Protein AF-A0A367R2J8-F1 (afdb_monomer)

Organism: NCBI:txid1356359

Secondary structure (DSSP, 8-state):
------SSSSSGGGS---HHHHHHHHHHHHHHTT--TTSHHHHHHHHHHHHHHHHHTT--

pLDDT: mean 75.96, std 17.65, range [43.69, 94.31]

Structure (mmCIF, N/CA/C/O backbone):
data_AF-A0A367R2J8-F1
#
_entry.id   AF-A0A367R2J8-F1
#
loop_
_atom_site.group_PDB
_atom_site.id
_atom_site.type_symbol
_atom_site.label_atom_id
_atom_site.label_alt_id
_atom_site.label_comp_id
_atom_site.label_asym_id
_atom_site.label_entity_id
_atom_site.label_seq_id
_atom_site.pdbx_PDB_ins_code
_atom_site.Cartn_x
_atom_site.Cartn_y
_atom_site.Cartn_z
_atom_site.occupancy
_atom_site.B_iso_or_equiv
_atom_site.auth_seq_id
_atom_site.auth_comp_id
_atom_site.auth_asym_id
_atom_site.auth_atom_id
_atom_site.pdbx_PDB_model_num
ATOM 1 N N . MET A 1 1 ? 20.818 37.050 -30.675 1.00 43.69 1 MET A N 1
ATOM 2 C CA . MET A 1 1 ? 19.912 35.943 -31.039 1.00 43.69 1 MET A CA 1
ATOM 3 C C . MET A 1 1 ? 19.435 35.310 -29.747 1.00 43.69 1 MET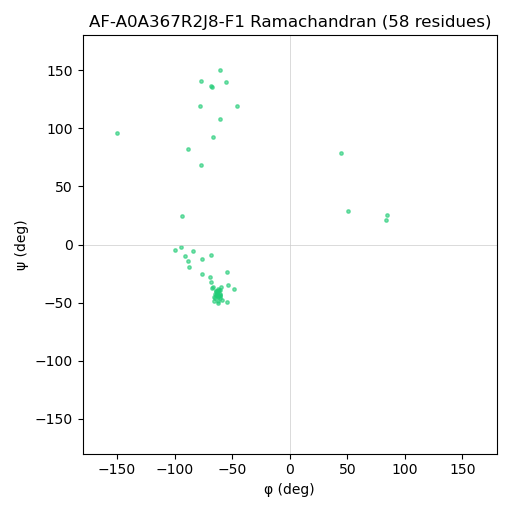 A C 1
ATOM 5 O O . MET A 1 1 ? 20.256 34.790 -29.006 1.00 43.69 1 MET A O 1
ATOM 9 N N . HIS A 1 2 ? 18.154 35.485 -29.428 1.00 47.72 2 HIS A N 1
ATOM 10 C CA . HIS A 1 2 ? 17.498 34.853 -28.286 1.00 47.72 2 HIS A CA 1
ATOM 11 C C . HIS A 1 2 ? 17.401 33.343 -28.516 1.00 47.72 2 HIS A C 1
ATOM 13 O O . HIS A 1 2 ? 16.966 32.935 -29.590 1.00 47.72 2 HIS A O 1
ATOM 19 N N . GLN A 1 3 ? 17.711 32.536 -27.504 1.00 51.03 3 GLN A N 1
ATOM 20 C CA . GLN A 1 3 ? 17.080 31.227 -27.368 1.00 51.03 3 GLN A CA 1
ATOM 21 C C . GLN A 1 3 ? 16.990 30.847 -25.890 1.00 51.03 3 GLN A C 1
ATOM 23 O O . GLN A 1 3 ? 17.932 30.364 -25.267 1.00 51.03 3 GLN A O 1
ATOM 28 N N . THR A 1 4 ? 15.818 31.132 -25.334 1.00 48.31 4 THR A N 1
ATOM 29 C CA . THR A 1 4 ? 15.287 30.557 -24.106 1.00 48.31 4 THR A CA 1
ATOM 30 C C . THR A 1 4 ? 15.156 29.049 -24.312 1.00 48.31 4 THR A C 1
ATOM 32 O O . THR A 1 4 ? 14.299 28.591 -25.066 1.00 48.31 4 THR A O 1
ATOM 35 N N . SER A 1 5 ? 16.021 28.265 -23.668 1.00 53.59 5 SER A N 1
ATOM 36 C CA . SER A 1 5 ? 15.799 26.824 -23.503 1.00 53.59 5 SER A CA 1
ATOM 37 C C . SER A 1 5 ? 14.761 26.625 -22.404 1.00 53.59 5 SER A C 1
ATOM 39 O O . SER A 1 5 ? 15.068 26.187 -21.299 1.00 53.59 5 SER A O 1
ATOM 41 N N . ASP A 1 6 ? 13.532 27.030 -22.706 1.00 54.06 6 ASP A N 1
ATOM 42 C CA . ASP A 1 6 ? 12.373 26.690 -21.905 1.00 54.06 6 ASP A CA 1
ATOM 43 C C . ASP A 1 6 ? 11.961 25.245 -22.190 1.00 54.06 6 ASP A C 1
ATOM 45 O O . ASP A 1 6 ? 11.895 24.802 -23.338 1.00 54.06 6 ASP A O 1
ATOM 49 N N . SER A 1 7 ? 11.569 24.563 -21.115 1.00 55.50 7 SER A N 1
ATOM 50 C CA . SER A 1 7 ? 10.581 23.474 -21.102 1.00 55.50 7 SER A CA 1
ATOM 51 C C . SER A 1 7 ? 11.002 22.031 -21.431 1.00 55.50 7 SER A C 1
ATOM 53 O O . SER A 1 7 ? 10.142 21.216 -21.753 1.00 55.50 7 SER A O 1
ATOM 55 N N . ALA A 1 8 ? 12.264 21.637 -21.232 1.00 47.56 8 ALA A N 1
ATOM 56 C CA . ALA A 1 8 ? 12.621 20.205 -21.244 1.00 47.56 8 ALA A CA 1
ATOM 57 C C . ALA A 1 8 ? 12.492 19.495 -19.873 1.00 47.56 8 ALA A C 1
ATOM 59 O O . ALA A 1 8 ? 12.473 18.273 -19.825 1.00 47.56 8 ALA A O 1
ATOM 60 N N . SER A 1 9 ? 12.361 20.217 -18.752 1.00 48.12 9 SER A N 1
ATOM 61 C CA . SER A 1 9 ? 12.541 19.621 -17.408 1.00 48.12 9 SER A CA 1
ATOM 62 C C . SER A 1 9 ? 11.256 19.244 -16.653 1.00 48.12 9 SER A C 1
ATOM 64 O O . SER A 1 9 ? 11.339 18.667 -15.569 1.00 48.12 9 SER A O 1
ATOM 66 N N . VAL A 1 10 ? 10.059 19.543 -17.170 1.00 50.09 10 VAL A N 1
ATOM 67 C CA . VAL A 1 10 ? 8.809 19.215 -16.442 1.00 50.09 10 VAL A CA 1
ATOM 68 C C . VAL A 1 10 ? 8.313 17.798 -16.759 1.00 50.09 10 VAL A C 1
ATOM 70 O O . VAL A 1 10 ? 7.580 17.212 -15.968 1.00 50.09 10 VAL A O 1
ATOM 73 N N . LYS A 1 11 ? 8.755 17.198 -17.873 1.00 48.16 11 LYS A N 1
ATOM 74 C CA . LYS A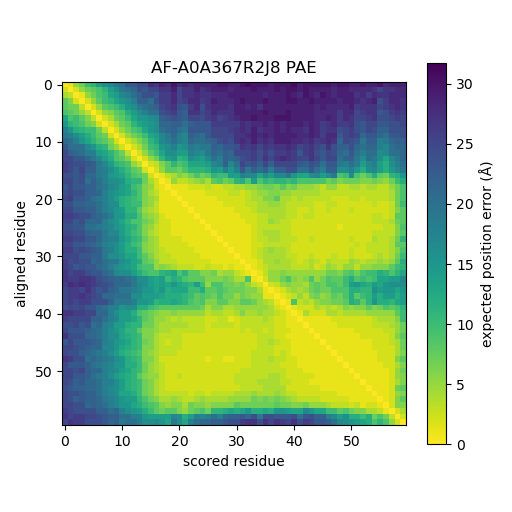 1 11 ? 8.380 15.819 -18.234 1.00 48.16 11 LYS A CA 1
ATOM 75 C C . LYS A 1 11 ? 9.119 14.748 -17.425 1.00 48.16 11 LYS A C 1
ATOM 77 O O . LYS A 1 11 ? 8.537 13.699 -17.182 1.00 48.16 11 LYS A O 1
ATOM 82 N N . ASP A 1 12 ? 10.308 15.060 -16.911 1.00 45.22 12 ASP A N 1
ATOM 83 C CA . ASP A 1 12 ? 11.109 14.138 -16.090 1.00 45.22 12 ASP A CA 1
ATOM 84 C C . ASP A 1 12 ? 10.881 14.316 -14.580 1.00 45.22 12 ASP A C 1
ATOM 86 O O . ASP A 1 12 ? 11.427 13.574 -13.772 1.00 45.22 12 ASP A O 1
ATOM 90 N N . SER A 1 13 ? 10.045 15.276 -14.167 1.00 46.25 13 SER A N 1
ATOM 91 C CA . SER A 1 13 ? 9.670 15.456 -12.752 1.00 46.25 13 SER A CA 1
ATOM 92 C C . SER A 1 13 ? 8.650 14.410 -12.271 1.00 46.25 13 SER A C 1
ATOM 94 O O . SER A 1 13 ? 8.438 14.254 -11.073 1.00 46.25 13 SER A O 1
ATOM 96 N N . VAL A 1 14 ? 8.054 13.660 -13.208 1.00 50.69 14 VAL A N 1
ATOM 97 C CA . VAL A 1 14 ? 7.371 12.373 -12.961 1.00 50.69 14 VAL A CA 1
ATOM 98 C C . VAL A 1 14 ? 8.360 11.217 -13.192 1.00 50.69 14 VAL A C 1
ATOM 100 O O . VAL A 1 14 ? 7.990 10.101 -13.544 1.00 50.69 14 VAL A O 1
ATOM 103 N N . GLY A 1 15 ? 9.658 11.489 -13.053 1.00 54.22 15 GLY A N 1
ATOM 104 C CA . GLY A 1 15 ? 10.713 10.495 -13.043 1.00 54.22 15 GLY A CA 1
ATOM 105 C C . GLY A 1 15 ? 10.562 9.642 -11.798 1.00 54.22 15 GLY A C 1
ATOM 106 O O . GLY A 1 15 ? 11.047 10.006 -1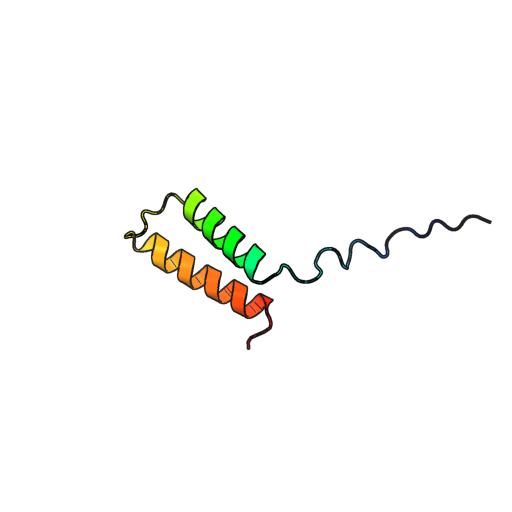0.736 1.00 54.22 15 GLY A O 1
ATOM 107 N N . LEU A 1 16 ? 9.838 8.535 -11.959 1.00 58.41 16 LEU A N 1
ATOM 108 C CA . LEU A 1 16 ? 9.821 7.379 -11.076 1.00 58.41 16 LEU A CA 1
ATOM 109 C C . LEU A 1 16 ? 9.753 7.760 -9.586 1.00 58.41 16 LEU A C 1
ATOM 111 O O . LEU A 1 16 ? 10.762 7.689 -8.886 1.00 58.41 16 LEU A O 1
ATOM 115 N N . LEU A 1 17 ? 8.559 8.124 -9.087 1.00 64.81 17 LEU A N 1
ATOM 116 C CA . LEU A 1 17 ? 8.318 8.070 -7.639 1.00 64.81 17 LEU A CA 1
ATOM 117 C C . LEU A 1 17 ? 8.853 6.727 -7.151 1.00 64.81 17 LEU A C 1
ATOM 119 O O . LEU A 1 17 ? 8.438 5.667 -7.632 1.00 64.81 17 LEU A O 1
ATOM 123 N N . THR A 1 18 ? 9.826 6.775 -6.250 1.00 81.88 18 THR A N 1
ATOM 124 C CA . THR A 1 18 ? 10.442 5.563 -5.734 1.00 81.88 18 THR A CA 1
ATOM 125 C C . THR A 1 18 ? 9.360 4.731 -5.055 1.00 81.88 18 THR A C 1
ATOM 127 O O . THR A 1 18 ? 8.404 5.266 -4.486 1.00 81.88 18 THR A O 1
ATOM 130 N N . VAL A 1 19 ? 9.512 3.405 -5.065 1.00 82.12 19 VAL A N 1
ATOM 131 C CA . VAL A 1 19 ? 8.585 2.493 -4.368 1.00 82.12 19 VAL A CA 1
ATOM 132 C C . VAL A 1 19 ? 8.333 2.965 -2.930 1.00 82.12 19 VAL A C 1
ATOM 134 O O . VAL A 1 19 ? 7.202 2.970 -2.455 1.00 82.12 19 VAL A O 1
ATOM 137 N N . ARG A 1 20 ? 9.380 3.480 -2.279 1.00 84.38 20 ARG A N 1
ATOM 138 C CA . ARG A 1 20 ? 9.331 4.034 -0.927 1.00 84.38 20 ARG A CA 1
ATOM 139 C C . ARG A 1 20 ? 8.438 5.270 -0.799 1.00 84.38 20 ARG A C 1
ATOM 141 O O . ARG A 1 20 ? 7.706 5.389 0.178 1.00 84.38 20 ARG A O 1
ATOM 148 N N . GLU A 1 21 ? 8.485 6.200 -1.747 1.00 89.44 21 GLU A N 1
ATOM 149 C CA . GLU A 1 21 ? 7.620 7.389 -1.735 1.00 89.44 21 GLU A CA 1
ATOM 150 C C . GLU A 1 21 ? 6.154 7.013 -1.952 1.00 89.44 21 GLU A C 1
ATOM 152 O O . GLU A 1 21 ? 5.268 7.559 -1.290 1.00 89.44 21 GLU A O 1
ATOM 157 N N . LEU A 1 22 ? 5.899 6.027 -2.814 1.00 89.62 22 LEU A N 1
ATOM 158 C CA . LEU A 1 22 ? 4.565 5.475 -3.033 1.00 89.62 22 LEU A CA 1
ATOM 159 C C . LEU A 1 22 ? 4.011 4.791 -1.770 1.00 89.62 22 LEU A C 1
ATOM 161 O O . LEU A 1 22 ? 2.841 4.973 -1.424 1.00 89.62 22 LEU A O 1
ATOM 165 N N . GLU A 1 23 ? 4.846 4.059 -1.033 1.00 89.56 23 GLU A N 1
ATOM 166 C CA . GLU A 1 23 ? 4.482 3.460 0.257 1.00 89.56 23 GLU A CA 1
ATOM 167 C C . GLU A 1 23 ? 4.188 4.513 1.332 1.00 89.56 23 GLU A C 1
ATOM 169 O O . GLU A 1 23 ? 3.189 4.398 2.047 1.00 89.56 23 GLU A O 1
ATOM 174 N N . ILE A 1 24 ? 5.002 5.570 1.413 1.00 92.38 24 ILE A N 1
ATOM 175 C CA . ILE A 1 24 ? 4.758 6.702 2.320 1.00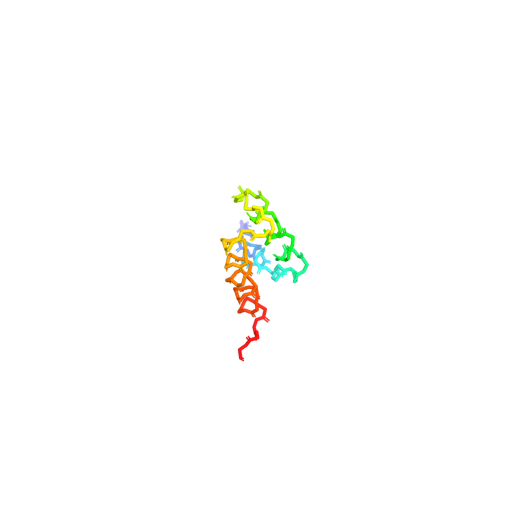 92.38 24 ILE A CA 1
ATOM 176 C C . ILE A 1 24 ? 3.423 7.374 1.977 1.00 92.38 24 ILE A C 1
ATOM 178 O O . ILE A 1 24 ? 2.631 7.680 2.873 1.00 92.38 24 ILE A O 1
ATOM 182 N N . LEU A 1 25 ? 3.135 7.570 0.687 1.00 91.56 25 LEU A N 1
ATOM 183 C CA . LEU A 1 25 ? 1.876 8.158 0.239 1.00 91.56 25 LEU A CA 1
ATOM 184 C C . LEU A 1 25 ? 0.677 7.278 0.611 1.00 91.56 25 LEU A C 1
ATOM 186 O O . LEU A 1 25 ? -0.319 7.799 1.119 1.00 91.56 25 LEU A O 1
ATOM 190 N N . ARG A 1 26 ? 0.771 5.954 0.432 1.00 91.06 26 ARG A N 1
ATOM 191 C CA . ARG A 1 26 ? -0.257 5.006 0.894 1.00 91.06 26 ARG A CA 1
ATOM 192 C C . ARG A 1 26 ? -0.529 5.181 2.384 1.00 91.06 26 ARG A C 1
ATOM 194 O O . ARG A 1 26 ? -1.688 5.293 2.784 1.00 91.06 26 ARG A O 1
ATOM 201 N N . ASP A 1 27 ? 0.516 5.216 3.200 1.00 90.38 27 ASP A N 1
ATOM 202 C CA . ASP A 1 27 ? 0.378 5.306 4.653 1.00 90.38 27 ASP A CA 1
ATOM 203 C C . ASP A 1 27 ? -0.224 6.658 5.077 1.00 90.38 27 ASP A C 1
ATOM 205 O O . ASP A 1 27 ? -1.083 6.710 5.965 1.00 90.38 27 ASP A O 1
ATOM 209 N N . HIS A 1 28 ? 0.126 7.742 4.378 1.00 92.38 28 HIS A N 1
ATOM 210 C CA . HIS A 1 28 ? -0.519 9.047 4.529 1.00 92.38 28 HIS A CA 1
ATOM 211 C C . HIS A 1 28 ? -2.006 9.019 4.167 1.00 92.38 28 HIS A C 1
ATOM 213 O O . HIS A 1 28 ? -2.822 9.503 4.954 1.00 92.38 28 HIS A O 1
ATOM 219 N N . VAL A 1 29 ? -2.383 8.444 3.022 1.00 90.38 29 VAL A N 1
ATOM 220 C CA . VAL A 1 29 ? -3.792 8.319 2.612 1.00 90.38 29 VAL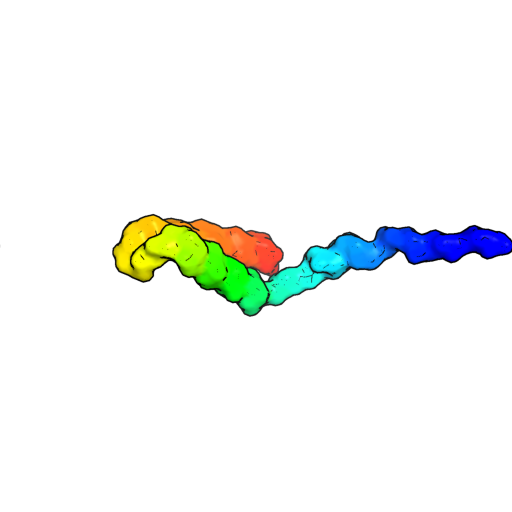 A CA 1
ATOM 221 C C . VAL A 1 29 ? -4.579 7.534 3.661 1.00 90.38 29 VAL A C 1
ATOM 223 O O . VAL A 1 29 ? -5.617 8.001 4.129 1.00 90.38 29 VAL A O 1
ATOM 226 N N . LEU A 1 30 ? -4.060 6.389 4.108 1.00 89.75 30 LEU A N 1
ATOM 227 C CA . LEU A 1 30 ? -4.713 5.562 5.126 1.00 89.75 30 LEU A CA 1
ATOM 228 C C . LEU A 1 30 ? -4.873 6.296 6.467 1.00 89.75 30 LEU A C 1
ATOM 230 O O . LEU A 1 30 ? -5.924 6.190 7.101 1.00 89.75 30 LEU A O 1
ATOM 234 N N . SER A 1 31 ? -3.871 7.079 6.874 1.00 88.00 31 SER A N 1
ATOM 235 C CA . SER A 1 31 ? -3.937 7.930 8.070 1.00 88.00 31 SER A CA 1
ATOM 236 C C . SER A 1 31 ? -5.002 9.028 7.940 1.00 88.00 31 SER A C 1
ATOM 238 O O . SER A 1 31 ? -5.804 9.240 8.854 1.00 88.00 31 SER A O 1
ATOM 240 N N . LYS A 1 32 ? -5.085 9.689 6.777 1.00 89.75 32 LYS A N 1
ATOM 241 C CA . LYS A 1 32 ? -6.066 10.756 6.507 1.00 89.75 32 LYS A CA 1
ATOM 242 C C . LYS A 1 32 ? -7.500 10.250 6.434 1.00 89.75 32 LYS A C 1
ATOM 244 O O . LYS A 1 32 ? -8.402 10.964 6.866 1.00 89.75 32 LYS A O 1
ATOM 249 N N . LEU A 1 33 ? -7.706 9.022 5.964 1.00 86.69 33 LEU A N 1
ATOM 250 C CA . LEU A 1 33 ? -9.022 8.385 5.966 1.00 86.69 33 LEU A CA 1
ATOM 251 C C . LEU A 1 33 ? -9.521 8.062 7.387 1.00 86.69 33 LEU A C 1
ATOM 253 O O . LEU A 1 33 ? -10.684 7.697 7.544 1.00 86.69 33 LEU A O 1
ATOM 257 N N . LYS A 1 34 ? -8.671 8.204 8.422 1.00 83.50 34 LYS A N 1
ATOM 258 C CA . LYS A 1 34 ? -8.988 7.917 9.835 1.00 83.50 34 LYS A CA 1
ATOM 259 C C . LYS A 1 34 ? -9.620 6.536 10.033 1.00 83.50 34 LYS A C 1
ATOM 261 O O . LYS A 1 34 ? -10.399 6.312 10.958 1.00 83.50 34 LYS A O 1
ATOM 266 N N . LEU A 1 35 ? -9.278 5.596 9.157 1.00 77.88 35 LEU A N 1
ATOM 267 C CA . LEU A 1 35 ? -9.766 4.234 9.241 1.00 77.88 35 LEU A CA 1
ATOM 268 C C . LEU A 1 35 ? -8.955 3.545 10.335 1.00 77.88 35 LEU A C 1
ATOM 270 O O . LEU A 1 35 ? -7.730 3.454 10.246 1.00 77.88 35 LEU A O 1
ATOM 274 N N . GLY A 1 36 ? -9.621 3.066 11.385 1.00 77.44 36 GLY A N 1
ATOM 275 C CA . GLY A 1 36 ? -8.955 2.204 12.358 1.00 77.44 36 GLY A CA 1
ATOM 276 C C . GLY A 1 36 ? -8.339 1.006 11.629 1.00 77.44 36 GLY A C 1
ATOM 277 O O . GLY A 1 36 ? -8.970 0.456 10.732 1.00 77.44 36 GLY A O 1
ATOM 278 N N . LYS A 1 37 ? -7.130 0.570 12.003 1.00 72.31 37 LYS A N 1
ATOM 279 C CA . LYS A 1 37 ? -6.416 -0.536 11.321 1.00 72.31 37 LYS A CA 1
ATOM 280 C C . LYS A 1 37 ? -7.232 -1.840 11.223 1.00 72.31 37 LYS A C 1
ATOM 282 O O . LYS A 1 37 ? -6.981 -2.670 10.356 1.00 7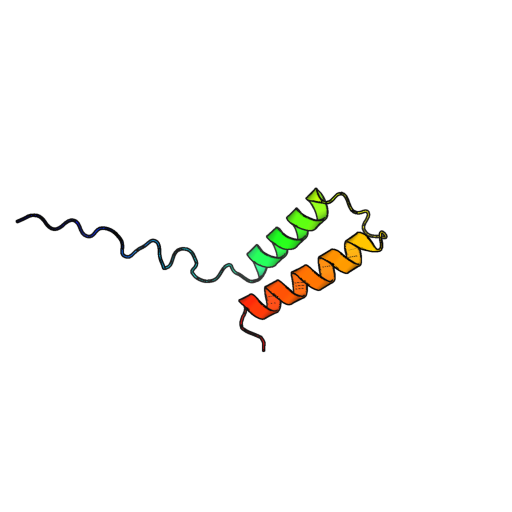2.31 37 LYS A O 1
ATOM 287 N N . GLN A 1 38 ? -8.209 -2.014 12.115 1.00 75.94 38 GLN A N 1
ATOM 288 C CA . GLN A 1 38 ? -9.125 -3.159 12.152 1.00 75.94 38 GLN A CA 1
ATOM 289 C C . GLN A 1 38 ? -10.413 -2.954 11.340 1.00 75.94 38 GLN A C 1
ATOM 291 O O . GLN A 1 38 ? -11.161 -3.905 11.133 1.00 75.94 38 GLN A O 1
ATOM 296 N N . ALA A 1 39 ? -10.684 -1.740 10.859 1.00 81.88 39 ALA A N 1
ATOM 297 C CA . ALA A 1 39 ? -11.856 -1.455 10.050 1.00 81.88 39 ALA A CA 1
ATOM 298 C C . ALA A 1 39 ? -11.733 -2.137 8.682 1.00 81.88 39 ALA A C 1
ATOM 300 O O . ALA A 1 39 ? -10.702 -2.050 8.011 1.00 81.88 39 ALA A O 1
ATOM 301 N N . THR A 1 40 ? -12.819 -2.749 8.217 1.00 83.62 40 THR A N 1
ATOM 302 C CA . THR A 1 40 ? -12.905 -3.347 6.874 1.00 83.62 40 THR A CA 1
ATOM 303 C C . THR A 1 40 ? -12.535 -2.344 5.777 1.00 83.62 40 THR A C 1
ATOM 305 O O . THR A 1 40 ? -11.869 -2.697 4.800 1.00 83.62 40 THR A O 1
ATOM 308 N N . GLY A 1 41 ? -12.881 -1.067 5.977 1.00 85.19 41 GLY A N 1
ATOM 309 C CA . GLY A 1 41 ? -12.492 0.027 5.088 1.00 85.19 41 GLY A CA 1
ATOM 310 C C . GLY A 1 41 ? -10.976 0.208 4.977 1.00 85.19 41 GLY A C 1
ATOM 311 O O . GLY A 1 41 ? -10.481 0.413 3.874 1.00 85.19 41 GLY A O 1
ATOM 312 N N . TYR A 1 42 ? -10.224 0.062 6.079 1.00 90.25 42 TYR A N 1
ATOM 313 C CA . TYR A 1 42 ? -8.761 0.202 6.078 1.00 90.25 42 TYR A CA 1
ATOM 314 C C . TYR A 1 42 ? -8.112 -0.850 5.178 1.00 90.25 42 TYR A C 1
ATOM 316 O O . TYR A 1 42 ? -7.339 -0.519 4.282 1.00 90.25 42 TYR A O 1
ATOM 324 N N . LYS A 1 43 ? -8.485 -2.121 5.370 1.00 90.38 43 LYS A N 1
ATOM 325 C CA . LYS A 1 43 ? -7.948 -3.249 4.591 1.00 90.38 43 LYS A CA 1
ATOM 326 C C . LYS A 1 43 ? -8.285 -3.126 3.106 1.00 90.38 43 LYS A C 1
ATOM 328 O O . LYS A 1 43 ? -7.447 -3.405 2.253 1.00 90.38 43 LYS A O 1
ATOM 333 N N . THR A 1 44 ? -9.503 -2.681 2.802 1.00 92.62 44 THR A N 1
ATOM 334 C CA . THR A 1 44 ? -9.961 -2.490 1.421 1.00 92.62 44 THR A CA 1
ATOM 335 C C . THR A 1 44 ? -9.179 -1.374 0.733 1.00 92.62 44 THR A C 1
ATOM 337 O O . THR A 1 44 ? -8.632 -1.592 -0.348 1.00 92.62 44 THR A O 1
ATOM 340 N N . ALA A 1 45 ? -9.046 -0.213 1.382 1.00 91.19 45 ALA A N 1
ATOM 341 C CA . ALA A 1 45 ? -8.264 0.905 0.861 1.00 91.19 45 ALA A CA 1
ATOM 342 C C . ALA A 1 45 ? -6.788 0.523 0.673 1.00 91.19 45 ALA A C 1
ATOM 344 O O . ALA A 1 45 ? -6.213 0.779 -0.381 1.00 91.19 45 ALA A O 1
ATOM 345 N N . GLN A 1 46 ? -6.193 -0.165 1.651 1.00 92.75 46 GLN A N 1
ATOM 346 C CA . GLN A 1 46 ? -4.806 -0.622 1.578 1.00 92.75 46 GLN A CA 1
ATOM 347 C C . GLN A 1 46 ? -4.574 -1.568 0.392 1.00 92.75 46 GLN A C 1
ATOM 349 O O . GLN A 1 46 ? -3.590 -1.413 -0.329 1.00 92.75 46 GLN A O 1
ATOM 354 N N . LYS A 1 47 ? -5.486 -2.519 0.152 1.00 93.81 47 LYS A N 1
ATOM 355 C CA . LYS A 1 47 ? -5.393 -3.463 -0.973 1.00 93.81 47 LYS A CA 1
ATOM 356 C C . LYS A 1 47 ? -5.436 -2.749 -2.326 1.00 93.81 47 LYS A C 1
ATOM 358 O O . LYS A 1 47 ? -4.634 -3.062 -3.202 1.00 93.81 47 LYS A O 1
ATOM 363 N N . VAL A 1 48 ? -6.359 -1.803 -2.490 1.00 94.31 48 VAL A N 1
ATOM 364 C CA . VAL A 1 48 ? -6.506 -1.029 -3.7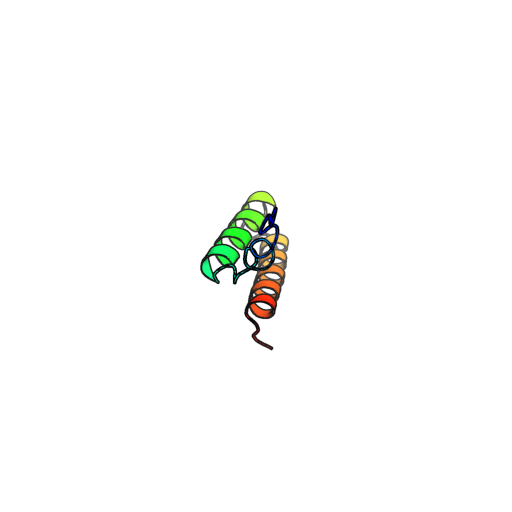32 1.00 94.31 48 VAL A CA 1
ATOM 365 C C . VAL A 1 48 ? -5.276 -0.153 -3.976 1.00 94.31 48 VAL A C 1
ATOM 367 O O . VAL A 1 48 ? -4.731 -0.165 -5.075 1.00 94.31 48 VAL A O 1
ATOM 370 N N . LEU A 1 49 ? -4.783 0.536 -2.943 1.00 93.62 49 LEU A N 1
ATOM 371 C CA . LEU A 1 49 ? -3.581 1.365 -3.048 1.00 93.62 49 LEU A CA 1
ATOM 372 C C . LEU A 1 49 ? -2.344 0.534 -3.407 1.00 93.62 49 LEU A C 1
ATOM 374 O O . LEU A 1 49 ? -1.609 0.911 -4.310 1.00 93.62 49 LEU A O 1
ATOM 378 N N . ASN A 1 50 ? -2.144 -0.626 -2.774 1.00 92.88 50 ASN A N 1
ATOM 379 C CA . ASN A 1 50 ? -1.031 -1.519 -3.113 1.00 92.88 50 ASN A CA 1
ATOM 380 C C . ASN A 1 50 ? -1.078 -1.987 -4.577 1.00 92.88 50 ASN A C 1
ATOM 382 O O . ASN A 1 50 ? -0.031 -2.108 -5.209 1.00 92.88 50 ASN A O 1
ATOM 386 N N . ARG A 1 51 ? -2.275 -2.227 -5.130 1.00 93.06 51 ARG A N 1
ATOM 387 C CA . ARG A 1 51 ? -2.433 -2.589 -6.544 1.00 93.06 51 ARG A CA 1
ATOM 388 C C . ARG A 1 51 ? -2.007 -1.450 -7.470 1.00 93.06 51 ARG A C 1
ATOM 390 O O . ARG A 1 51 ? -1.250 -1.697 -8.399 1.00 93.06 51 ARG A O 1
ATOM 397 N N . PHE A 1 52 ? -2.432 -0.219 -7.191 1.00 90.75 52 PHE A N 1
ATOM 398 C CA . PHE A 1 52 ? -2.012 0.937 -7.988 1.00 90.75 52 PHE A CA 1
ATOM 399 C C . PHE A 1 52 ? -0.502 1.170 -7.923 1.00 90.75 52 PHE A C 1
ATOM 401 O O . PHE A 1 52 ? 0.107 1.483 -8.937 1.00 90.75 52 PHE A O 1
ATOM 408 N N . ILE A 1 53 ? 0.118 0.962 -6.760 1.00 89.56 53 ILE A N 1
ATOM 409 C CA . ILE A 1 53 ? 1.578 1.036 -6.622 1.00 89.56 53 ILE A CA 1
ATOM 410 C C . ILE A 1 53 ? 2.261 0.001 -7.529 1.00 89.56 53 ILE A C 1
ATOM 412 O O . ILE A 1 53 ? 3.187 0.354 -8.251 1.00 89.56 53 ILE A O 1
ATOM 416 N N . ALA A 1 54 ? 1.784 -1.248 -7.550 1.00 88.38 54 ALA A N 1
ATOM 417 C CA . ALA A 1 54 ? 2.334 -2.293 -8.417 1.00 88.38 54 ALA A CA 1
ATOM 418 C C . ALA A 1 54 ? 2.177 -1.975 -9.918 1.00 88.38 54 ALA A C 1
ATOM 420 O O . ALA A 1 54 ? 3.121 -2.170 -10.684 1.00 88.38 54 ALA A O 1
ATOM 421 N N . GLU A 1 55 ? 1.020 -1.437 -10.320 1.00 89.06 55 GLU A N 1
ATOM 422 C CA . GLU A 1 55 ? 0.753 -1.005 -11.701 1.00 89.06 55 GLU A CA 1
ATOM 423 C C . GLU A 1 55 ? 1.671 0.157 -12.121 1.00 89.06 55 GLU A C 1
ATOM 425 O O . GLU A 1 55 ? 2.202 0.151 -13.229 1.00 89.06 55 GLU A O 1
ATOM 430 N N . LEU A 1 56 ? 1.933 1.115 -11.224 1.00 84.44 56 LEU A N 1
ATOM 431 C CA . LEU A 1 56 ? 2.843 2.241 -11.475 1.00 84.44 56 LEU A CA 1
ATOM 432 C C . LEU A 1 56 ? 4.317 1.822 -11.574 1.00 84.44 56 LEU A C 1
ATOM 434 O O . LEU A 1 56 ? 5.093 2.484 -12.258 1.00 84.44 56 LEU A O 1
ATOM 438 N N . ILE A 1 57 ? 4.705 0.731 -10.910 1.00 84.19 57 ILE A N 1
ATOM 439 C CA . ILE A 1 57 ? 6.071 0.182 -10.950 1.00 84.19 57 ILE A CA 1
ATOM 440 C C . ILE A 1 57 ? 6.281 -0.725 -12.185 1.00 84.19 57 ILE A C 1
ATOM 442 O O . ILE A 1 57 ? 7.402 -1.145 -12.460 1.00 84.19 57 ILE A O 1
ATOM 446 N N . GLY A 1 58 ? 5.234 -0.989 -12.975 1.00 73.94 58 GLY A N 1
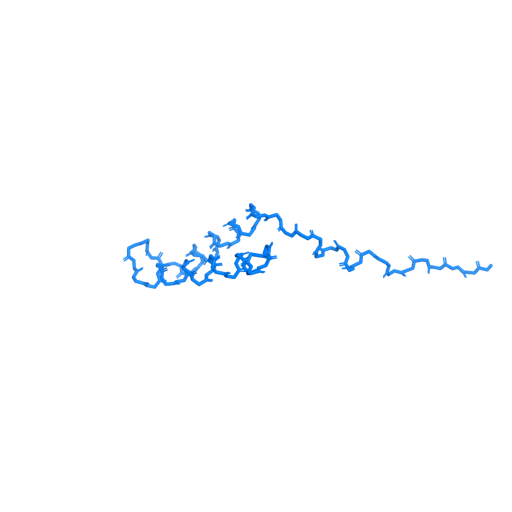ATOM 447 C CA . GLY A 1 58 ? 5.325 -1.786 -14.204 1.00 73.94 58 GLY A CA 1
ATOM 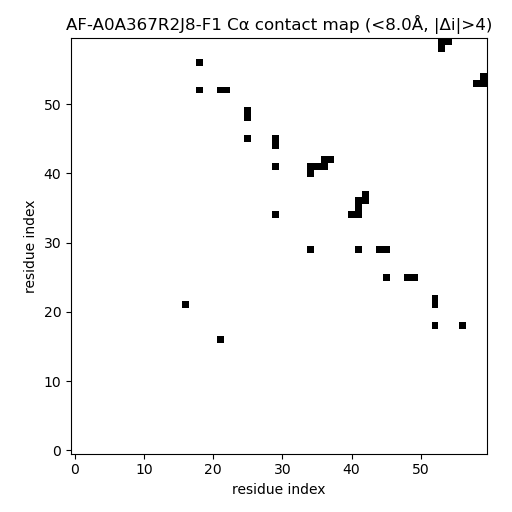448 C C . GLY A 1 58 ? 5.256 -3.297 -13.980 1.00 73.94 58 GLY A C 1
ATOM 449 O O . GLY A 1 58 ? 5.704 -4.060 -14.829 1.00 73.94 58 GLY A O 1
ATOM 450 N N . SER A 1 59 ? 4.707 -3.740 -12.848 1.00 59.56 59 SER A N 1
ATOM 451 C CA . SER A 1 59 ? 4.493 -5.163 -12.577 1.00 59.56 59 SER A CA 1
ATOM 452 C C . SER A 1 59 ? 3.121 -5.596 -13.114 1.00 59.56 59 SER A C 1
ATOM 454 O O . SER A 1 59 ? 2.138 -5.618 -12.369 1.00 59.56 59 SER A O 1
ATOM 456 N N . VAL A 1 60 ? 3.050 -5.885 -14.420 1.00 48.19 60 VAL A N 1
ATOM 457 C CA . VAL A 1 60 ? 1.968 -6.648 -15.079 1.00 48.19 60 VAL A CA 1
ATOM 458 C C . VAL A 1 60 ? 2.546 -7.754 -15.947 1.00 48.19 60 VAL A C 1
ATOM 460 O O . VAL A 1 60 ? 3.555 -7.493 -16.638 1.00 48.19 60 VAL A O 1
#

Solvent-accessible surface area (backbone atoms only — not comparable to full-atom values): 3831 Å² total; per-residue (Å²): 135,90,79,85,88,74,82,80,68,70,76,58,73,72,58,67,78,46,72,66,56,53,51,52,49,49,53,50,52,49,57,73,66,68,44,52,85,83,36,71,66,32,55,52,53,51,54,55,48,53,50,52,51,37,55,74,73,65,69,123

Foldseek 3Di:
DDDDPPDPPPVCVVVDPDLVNLVVVLVVVLVVVVADCPHPVSVVSSVVSVVVSCVSVPND

Sequence (60 aa):
MHQTSDSASVKDSVGLLTVRELEILRDHVLSKLKLGKQATGYKTAQKVLNRFIAELIGSV

Nearest PDB structures (foldseek):
  7ovb-assembly1_E  TM=4.638E-01  e=4.357E+00  Legionella pneumophila subsp. pneumophila str. Philadelphia 1
  3fxd-assembly1_B  TM=5.246E-01  e=9.314E+00  Legionella pneumophila subsp. pneumophila str. Philadelphia 1

Radius of gyration: 17.51 Å; Cα contacts (8 Å, |Δi|>4): 21; chains: 1; bounding box: 33×43×43 Å

Mean predicted aligned error: 11.58 Å